Protein AF-A0A4Q8TXV0-F1 (afdb_monomer)

Nearest PDB structures (foldseek):
  7bxo-assembly1_C  TM=4.654E-01  e=9.142E-01  Shewanella oneidensis MR-1
  2yfb-assembly1_A  TM=2.991E-01  e=3.566E+00  Pseudomonas putida KT2440
  4nwp-assembly1_A  TM=2.166E-01  e=3.566E+00  Pyrococcus horikoshii OT3
  6vj5-assembly1_B  TM=2.035E-01  e=3.066E+00  Mycobacterium tuberculosis H37Rv

Radius of gyration: 15.93 Å; Cα contacts (8 Å, |Δi|>4): 132; chains: 1; bounding box: 42×32×44 Å

Sequence (157 aa):
MEYKDHHAFKKFSATILNESDQAILVLKGHLFAENIFENLIVLKISRGDKLLEKASFTFSQKLALVEAMELLDDGLVSSLRALNKLRNKFAHDLDASVSNNDLLKVGSPLGTVFTKYKRESAGDDAKLLKKLINYLCGAMGGICYSHEAQEIVQNGL

pLDDT: mean 90.47, std 11.33, range [35.78, 98.5]

Mean predicted aligned error: 4.69 Å

Solvent-accessible surface area (backbone atoms only — not comparable to full-atom values): 8809 Å² total; per-residue (Å²): 134,82,62,62,47,68,52,47,45,52,52,49,54,61,65,50,72,83,54,80,55,64,64,59,50,44,48,53,39,51,52,51,46,48,54,48,44,51,52,49,41,41,72,73,35,91,64,24,63,61,50,55,73,71,61,71,68,49,68,70,56,43,49,51,52,44,49,76,67,66,72,55,56,72,32,58,52,49,19,51,55,36,45,52,52,53,41,50,47,52,75,77,33,93,84,59,75,90,46,73,66,56,50,47,52,34,30,55,54,50,47,67,60,31,56,53,42,52,60,77,29,72,82,38,62,68,57,31,49,54,52,50,42,54,46,55,44,49,52,52,36,51,48,49,48,53,52,53,55,50,51,35,70,75,69,72,110

Foldseek 3Di:
DDDPLVVVLVVLLVVLPPDQDLLVLLVSLLVLLQVLLLLVQPLPDDPSVVVCVPVVDDSLRSLVVCVVVVLDDPLLSQLSVLSVVLNVQVVVDVPDDDDPVSLCSNQVSVPPQLVVLVVVCVPPPSSSSSSSSSVSSVVSSVSSVVSVVVCCVVVVD

Structure (mmCIF, N/CA/C/O backbone):
data_AF-A0A4Q8TXV0-F1
#
_entry.id   AF-A0A4Q8TXV0-F1
#
loop_
_atom_site.group_PDB
_atom_site.id
_atom_site.type_symbol
_atom_site.label_atom_id
_atom_site.label_alt_id
_atom_site.label_comp_id
_atom_site.label_asym_id
_atom_site.label_entity_id
_atom_site.label_seq_id
_atom_site.pdbx_PDB_ins_code
_atom_site.Cartn_x
_atom_site.Cartn_y
_atom_site.Cartn_z
_atom_site.occupancy
_atom_site.B_iso_or_equiv
_atom_site.auth_seq_id
_atom_site.auth_comp_id
_atom_site.auth_asym_id
_atom_site.auth_atom_id
_atom_site.pdbx_PDB_model_num
ATOM 1 N N . MET A 1 1 ? -8.800 21.099 13.990 1.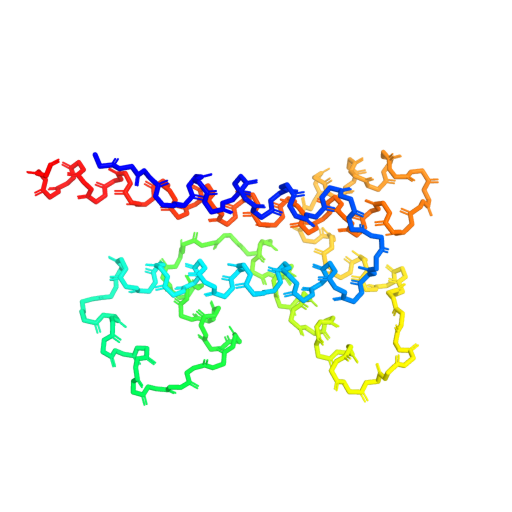00 40.31 1 MET A N 1
ATOM 2 C CA . MET A 1 1 ? -8.164 19.776 14.152 1.00 40.31 1 MET A CA 1
ATOM 3 C C . MET A 1 1 ? -7.489 19.454 12.828 1.00 40.31 1 MET A C 1
ATOM 5 O O . MET A 1 1 ? -8.168 19.421 11.814 1.00 40.31 1 MET A O 1
ATOM 9 N N . GLU A 1 2 ? -6.158 19.423 12.787 1.00 35.78 2 GLU A N 1
ATOM 10 C CA . GLU A 1 2 ? -5.402 19.293 11.534 1.00 35.78 2 GLU A CA 1
ATOM 11 C C . GLU A 1 2 ? -5.35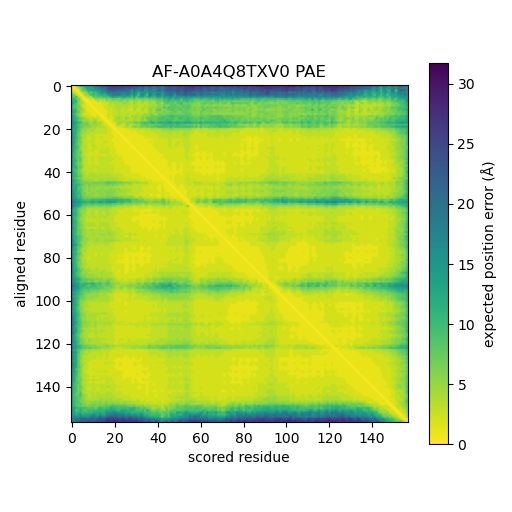4 17.812 11.121 1.00 35.78 2 GLU A C 1
ATOM 13 O O . GLU A 1 2 ? -4.932 16.964 11.906 1.00 35.78 2 GLU A O 1
ATOM 18 N N . TYR A 1 3 ? -5.857 17.492 9.926 1.00 49.34 3 TYR A N 1
ATOM 19 C CA . TYR A 1 3 ? -6.009 16.119 9.432 1.00 49.34 3 TYR A CA 1
ATOM 20 C C . TYR A 1 3 ? -4.650 15.418 9.311 1.00 49.34 3 TYR A C 1
ATOM 22 O O . TYR A 1 3 ? -3.873 15.700 8.389 1.00 49.34 3 TYR A O 1
ATOM 30 N N . LYS A 1 4 ? -4.366 14.493 10.237 1.00 53.41 4 LYS A N 1
ATOM 31 C CA . LYS A 1 4 ? -3.091 13.765 10.291 1.00 53.41 4 LYS A CA 1
ATOM 32 C C . LYS A 1 4 ? -2.825 12.981 9.010 1.00 53.41 4 LYS A C 1
ATOM 34 O O . LYS A 1 4 ? -1.685 12.982 8.557 1.00 53.41 4 LYS A O 1
ATOM 39 N N . ASP A 1 5 ? -3.853 12.423 8.376 1.00 58.94 5 ASP A N 1
ATOM 40 C CA . ASP A 1 5 ? -3.682 11.511 7.241 1.00 58.94 5 ASP A CA 1
ATOM 41 C C . ASP A 1 5 ? -3.419 12.220 5.913 1.00 58.94 5 ASP A C 1
ATOM 43 O O . ASP A 1 5 ? -2.554 11.804 5.140 1.00 58.94 5 ASP A O 1
ATOM 47 N N . HIS A 1 6 ? -4.058 13.368 5.677 1.00 64.94 6 HIS A N 1
ATOM 48 C CA . HIS A 1 6 ? -3.737 14.199 4.517 1.00 64.94 6 HIS A CA 1
ATOM 49 C C . HIS A 1 6 ? -2.321 14.788 4.627 1.00 64.94 6 HIS A C 1
ATOM 51 O O . HIS A 1 6 ? -1.586 14.852 3.638 1.00 64.94 6 HIS A O 1
ATOM 57 N N . HIS A 1 7 ? -1.898 15.173 5.836 1.00 71.06 7 HIS A N 1
ATOM 58 C CA . HIS A 1 7 ? -0.522 15.599 6.086 1.00 71.06 7 HIS A CA 1
ATOM 59 C C . HIS A 1 7 ? 0.472 14.428 5.969 1.00 71.06 7 HIS A C 1
ATOM 61 O O . HIS A 1 7 ? 1.536 14.584 5.367 1.00 71.06 7 HIS A O 1
ATOM 67 N N . ALA A 1 8 ? 0.120 13.241 6.473 1.00 75.56 8 ALA A N 1
ATOM 68 C CA . ALA A 1 8 ? 0.943 12.038 6.389 1.00 75.56 8 ALA A CA 1
ATOM 69 C C . ALA A 1 8 ? 1.144 11.592 4.939 1.00 75.56 8 ALA A C 1
ATOM 71 O O . ALA A 1 8 ? 2.283 11.347 4.545 1.00 75.56 8 ALA A O 1
ATOM 72 N N . PHE A 1 9 ? 0.085 11.555 4.121 1.00 83.19 9 PHE A N 1
ATOM 73 C CA . PHE A 1 9 ? 0.208 11.227 2.702 1.00 83.19 9 PHE A CA 1
ATOM 74 C C . PHE A 1 9 ? 1.010 12.286 1.942 1.00 83.19 9 PHE A C 1
ATOM 76 O O . PHE A 1 9 ? 1.883 11.934 1.154 1.00 83.19 9 PHE A O 1
ATOM 83 N N . LYS A 1 10 ? 0.792 13.583 2.204 1.00 83.19 10 LYS A N 1
ATOM 84 C CA . LYS A 1 10 ? 1.610 14.652 1.604 1.00 83.19 10 LYS A CA 1
ATOM 85 C C . LYS A 1 10 ? 3.090 14.492 1.938 1.00 83.19 10 LYS A C 1
ATOM 87 O O . LYS A 1 10 ? 3.928 14.562 1.040 1.00 83.19 10 LYS A O 1
ATOM 92 N N . LYS A 1 11 ? 3.408 14.240 3.211 1.00 82.56 11 LYS A N 1
ATOM 93 C CA . LYS A 1 11 ? 4.777 13.980 3.665 1.00 82.56 11 LYS A CA 1
ATOM 94 C C . LYS A 1 11 ? 5.344 12.735 2.984 1.00 82.56 11 LYS A C 1
ATOM 96 O O . LYS A 1 11 ? 6.435 12.799 2.429 1.00 82.56 11 LYS A O 1
ATOM 101 N N . PHE A 1 12 ? 4.595 11.636 2.963 1.00 85.75 12 PHE A N 1
ATOM 102 C CA . PHE A 1 12 ? 4.982 10.402 2.285 1.00 85.75 12 PHE A CA 1
ATOM 103 C C . PHE A 1 12 ? 5.274 10.635 0.798 1.00 85.75 12 PHE A C 1
ATOM 105 O O . PHE A 1 12 ? 6.376 10.336 0.339 1.00 85.75 12 PHE A O 1
ATOM 112 N N . SER A 1 13 ? 4.335 11.237 0.065 1.00 83.56 13 SER A N 1
ATOM 113 C CA . SER A 1 13 ? 4.470 11.518 -1.364 1.00 83.56 13 SER A CA 1
ATOM 114 C C . SER A 1 13 ? 5.715 12.368 -1.636 1.00 83.56 13 SER A C 1
ATOM 116 O O . SER A 1 13 ? 6.531 12.013 -2.486 1.00 83.56 13 SER A O 1
ATOM 118 N N . ALA A 1 14 ? 5.960 13.403 -0.823 1.00 84.50 14 ALA A N 1
ATOM 119 C CA . ALA A 1 14 ? 7.180 14.204 -0.904 1.00 84.50 14 ALA A CA 1
ATOM 120 C C . ALA A 1 14 ? 8.462 13.372 -0.699 1.00 84.50 14 ALA A C 1
ATOM 122 O O . ALA A 1 14 ? 9.431 13.553 -1.436 1.00 84.50 14 ALA A O 1
ATOM 123 N N . THR A 1 15 ? 8.471 12.421 0.243 1.00 82.88 15 THR A N 1
ATOM 124 C CA . THR A 1 15 ? 9.642 11.556 0.492 1.00 82.88 15 THR A CA 1
ATOM 125 C C . THR A 1 15 ? 9.922 10.517 -0.594 1.00 82.88 15 THR A C 1
ATOM 127 O O . THR A 1 15 ? 11.043 10.007 -0.646 1.00 82.88 15 THR A O 1
ATOM 130 N N . ILE A 1 16 ? 8.944 10.182 -1.443 1.00 85.69 16 ILE A N 1
ATOM 131 C CA . ILE A 1 16 ? 9.132 9.220 -2.541 1.00 85.69 16 ILE A CA 1
ATOM 132 C C . ILE A 1 16 ? 9.369 9.892 -3.898 1.00 85.69 16 ILE A C 1
ATOM 134 O O . ILE A 1 16 ? 9.882 9.243 -4.808 1.00 85.69 16 ILE A O 1
ATOM 138 N N . LEU A 1 17 ? 9.052 11.185 -4.056 1.00 79.75 17 LEU A N 1
ATOM 139 C CA . LEU A 1 17 ? 9.265 11.917 -5.314 1.00 79.75 17 LEU A CA 1
ATOM 140 C C . LEU A 1 17 ? 10.716 11.817 -5.797 1.00 79.75 17 LEU A C 1
ATOM 142 O O . LEU A 1 17 ? 10.944 11.473 -6.957 1.00 79.75 17 LEU A O 1
ATOM 146 N N . ASN A 1 18 ? 11.675 12.004 -4.891 1.00 79.94 18 ASN A N 1
ATOM 147 C CA . ASN A 1 18 ? 13.108 11.975 -5.203 1.00 79.94 18 ASN A CA 1
ATOM 148 C C . ASN A 1 18 ? 13.773 10.620 -4.923 1.00 79.94 18 ASN A C 1
ATOM 150 O O . ASN A 1 18 ? 14.971 10.480 -5.132 1.00 79.94 18 ASN A O 1
ATOM 154 N N . GLU A 1 19 ? 13.016 9.622 -4.462 1.00 88.50 19 GLU A N 1
ATOM 155 C CA . GLU A 1 19 ? 13.567 8.302 -4.158 1.00 88.50 19 GLU A CA 1
ATOM 156 C C . GLU A 1 19 ? 13.770 7.497 -5.443 1.00 88.50 19 GLU A C 1
ATOM 158 O O . GLU A 1 19 ? 12.820 7.296 -6.206 1.00 88.50 19 GLU A O 1
ATOM 163 N N . SER A 1 20 ? 14.992 7.047 -5.695 1.00 85.81 20 SER A N 1
ATOM 164 C CA . SER A 1 20 ? 15.329 6.204 -6.847 1.00 85.81 20 SER A CA 1
ATOM 165 C C . SER A 1 20 ? 15.528 4.744 -6.462 1.00 85.81 20 SER A C 1
ATOM 167 O O . SER A 1 20 ? 15.426 3.875 -7.326 1.00 85.81 20 SER A O 1
ATOM 169 N N . ASP A 1 21 ? 15.800 4.470 -5.186 1.00 91.69 21 ASP A N 1
ATOM 170 C CA . ASP A 1 21 ? 16.018 3.116 -4.708 1.00 91.69 21 ASP A CA 1
ATOM 171 C C . ASP A 1 21 ? 14.683 2.362 -4.607 1.00 91.69 21 ASP A C 1
ATOM 173 O O . ASP A 1 21 ? 13.741 2.769 -3.917 1.00 91.69 21 ASP A O 1
ATOM 177 N N . GLN A 1 22 ? 14.589 1.246 -5.330 1.00 92.44 22 GLN A N 1
ATOM 178 C CA . GLN A 1 22 ? 13.367 0.451 -5.396 1.00 92.44 22 GLN A CA 1
ATOM 179 C C . GLN A 1 22 ? 13.036 -0.232 -4.063 1.00 92.44 22 GLN A C 1
ATOM 181 O O . GLN A 1 22 ? 11.857 -0.333 -3.714 1.00 92.44 22 GLN A O 1
ATOM 186 N N . ALA A 1 23 ? 14.048 -0.677 -3.313 1.00 92.94 23 ALA A N 1
ATOM 187 C CA . ALA A 1 23 ? 13.861 -1.308 -2.013 1.00 92.94 23 ALA A CA 1
ATOM 188 C C . ALA A 1 23 ? 13.323 -0.287 -1.005 1.00 92.94 23 ALA A C 1
ATOM 190 O O . ALA A 1 23 ? 12.340 -0.557 -0.310 1.00 92.94 23 ALA A O 1
ATOM 191 N N . ILE A 1 24 ? 13.892 0.924 -0.991 1.00 92.69 24 ILE A N 1
ATOM 192 C CA . ILE A 1 24 ? 13.422 2.012 -0.127 1.00 92.69 24 ILE A CA 1
ATOM 193 C C . ILE A 1 24 ? 12.000 2.442 -0.512 1.00 92.69 24 ILE A C 1
ATOM 195 O O . ILE A 1 24 ? 11.173 2.655 0.377 1.00 92.69 24 ILE A O 1
ATOM 199 N N . LEU A 1 25 ? 11.671 2.530 -1.808 1.00 94.00 25 LEU A N 1
ATOM 200 C CA . LEU A 1 25 ? 10.301 2.815 -2.263 1.00 94.00 25 LEU A CA 1
ATOM 201 C C . LEU A 1 25 ? 9.297 1.789 -1.732 1.00 94.00 25 LEU A C 1
ATOM 203 O O . LEU A 1 25 ? 8.251 2.167 -1.198 1.00 94.00 25 LEU A O 1
ATOM 207 N N . VAL A 1 26 ? 9.613 0.499 -1.865 1.00 95.62 26 VAL A N 1
ATOM 208 C CA . VAL A 1 26 ? 8.749 -0.590 -1.396 1.00 95.62 26 VAL A CA 1
ATOM 209 C C . VAL A 1 26 ? 8.612 -0.566 0.122 1.00 95.62 26 VAL A C 1
ATOM 211 O O . VAL A 1 26 ? 7.495 -0.676 0.625 1.00 95.62 26 VAL A O 1
ATOM 214 N N . LEU A 1 27 ? 9.711 -0.367 0.853 1.00 94.31 27 LEU A N 1
ATOM 215 C CA . LEU A 1 27 ? 9.700 -0.309 2.312 1.00 94.31 27 LEU A CA 1
ATOM 216 C C . LEU A 1 27 ? 8.882 0.881 2.828 1.00 94.31 27 LEU A C 1
ATOM 218 O O . LEU A 1 27 ? 8.033 0.704 3.698 1.00 94.31 27 LEU A O 1
ATOM 222 N N . LYS A 1 28 ? 9.081 2.079 2.262 1.00 94.06 28 LYS A N 1
ATOM 223 C CA . LYS A 1 28 ? 8.299 3.274 2.614 1.00 94.06 28 LYS A CA 1
ATOM 224 C C . LYS A 1 28 ? 6.813 3.064 2.317 1.00 94.06 28 LYS A C 1
ATOM 226 O O . LYS A 1 28 ? 5.977 3.406 3.150 1.00 94.06 28 LYS A O 1
ATOM 231 N N . GLY A 1 29 ? 6.477 2.512 1.148 1.00 95.06 29 GLY A N 1
ATOM 232 C CA . GLY A 1 29 ? 5.089 2.247 0.761 1.00 95.06 29 GLY A CA 1
ATOM 233 C C . GLY A 1 29 ? 4.403 1.227 1.672 1.00 95.06 29 GLY A C 1
ATOM 234 O O . GLY A 1 29 ? 3.266 1.433 2.092 1.00 95.06 29 GLY A O 1
ATOM 235 N N . HIS A 1 30 ? 5.119 0.156 2.023 1.00 95.31 30 HIS A N 1
ATOM 236 C CA . HIS A 1 30 ? 4.664 -0.864 2.969 1.00 95.31 30 HIS A CA 1
ATOM 237 C C . HIS A 1 30 ? 4.425 -0.279 4.368 1.00 95.31 30 HIS A C 1
ATOM 239 O O . HIS A 1 30 ? 3.332 -0.448 4.905 1.00 95.31 30 HIS A O 1
ATOM 245 N N . LEU A 1 31 ? 5.386 0.481 4.904 1.00 94.50 31 LEU A N 1
ATOM 246 C CA . LEU A 1 31 ? 5.269 1.135 6.212 1.00 94.50 31 LEU A CA 1
ATOM 247 C C . LEU A 1 31 ? 4.091 2.116 6.257 1.00 94.50 31 LEU A C 1
ATOM 249 O O . LEU A 1 31 ? 3.358 2.169 7.242 1.00 94.50 31 LEU A O 1
ATOM 253 N N . PHE A 1 32 ? 3.888 2.881 5.181 1.00 95.19 32 PHE A N 1
ATOM 254 C CA . PHE A 1 32 ? 2.746 3.783 5.080 1.00 95.19 32 PHE A CA 1
ATOM 255 C C . PHE A 1 32 ? 1.421 3.014 5.126 1.00 95.19 32 PHE A C 1
ATOM 257 O O . PHE A 1 32 ? 0.537 3.371 5.899 1.00 95.19 32 PHE A O 1
ATOM 264 N N . ALA A 1 33 ? 1.285 1.949 4.329 1.00 96.06 33 ALA A N 1
ATOM 265 C CA . ALA A 1 33 ? 0.079 1.126 4.329 1.00 96.06 33 ALA A CA 1
ATOM 266 C C . ALA A 1 33 ? -0.185 0.489 5.704 1.00 96.06 33 ALA A C 1
ATOM 268 O O . ALA A 1 33 ? -1.329 0.467 6.150 1.00 96.06 33 ALA A O 1
ATOM 269 N N . GLU A 1 34 ? 0.862 0.040 6.401 1.00 95.44 34 GLU A N 1
ATOM 270 C CA . GLU A 1 34 ? 0.745 -0.510 7.753 1.00 95.44 34 GLU A CA 1
ATOM 271 C C . GLU A 1 34 ? 0.206 0.515 8.758 1.00 95.44 34 GLU A C 1
ATOM 273 O O . GLU A 1 34 ? -0.732 0.207 9.491 1.00 95.44 34 GLU A O 1
ATOM 278 N N . ASN A 1 35 ? 0.723 1.746 8.730 1.00 94.44 35 ASN A N 1
ATOM 279 C CA . ASN A 1 35 ? 0.220 2.834 9.569 1.00 94.44 35 ASN A CA 1
ATOM 280 C C . ASN A 1 35 ? -1.257 3.155 9.273 1.00 94.44 35 ASN A C 1
ATOM 282 O O . ASN A 1 35 ? -2.038 3.398 10.189 1.00 94.44 35 ASN A O 1
ATOM 286 N N . ILE A 1 36 ? -1.670 3.111 8.001 1.00 95.38 36 ILE A N 1
ATOM 287 C CA . ILE A 1 36 ? -3.083 3.299 7.647 1.00 95.38 36 ILE A CA 1
ATOM 288 C C . ILE A 1 36 ? -3.952 2.152 8.174 1.00 95.38 36 ILE A C 1
ATOM 290 O O . ILE A 1 36 ? -5.044 2.407 8.676 1.00 95.38 36 ILE A O 1
ATOM 294 N N . PHE A 1 37 ? -3.499 0.897 8.107 1.00 96.25 37 PHE A N 1
ATOM 295 C CA . PHE A 1 37 ? -4.266 -0.206 8.691 1.00 96.25 37 PHE A CA 1
ATOM 296 C C . PHE A 1 37 ? -4.454 -0.032 10.197 1.00 96.25 37 PHE A C 1
ATOM 298 O O . PHE A 1 37 ? -5.543 -0.288 10.701 1.00 96.25 37 PHE A O 1
ATOM 305 N N . GLU A 1 38 ? -3.424 0.423 10.911 1.00 95.31 38 GLU A N 1
ATOM 306 C CA . GLU A 1 38 ? -3.527 0.717 12.341 1.00 95.31 38 GLU A CA 1
ATOM 307 C C . GLU A 1 38 ? -4.557 1.816 12.621 1.00 95.31 38 GLU A C 1
ATOM 309 O O . GLU A 1 38 ? -5.426 1.619 13.470 1.00 95.31 38 GLU A O 1
ATOM 314 N N . ASN A 1 39 ? -4.538 2.913 11.855 1.00 93.88 39 ASN A N 1
ATOM 315 C CA . ASN A 1 39 ? -5.543 3.975 11.966 1.00 93.88 39 ASN A CA 1
ATOM 316 C C . ASN A 1 39 ? -6.963 3.443 11.731 1.00 93.88 39 ASN A C 1
ATOM 318 O O . ASN A 1 39 ? -7.85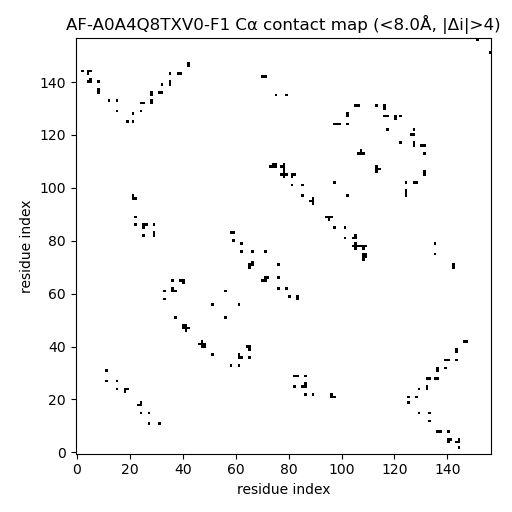2 3.683 12.545 1.00 93.88 39 ASN A O 1
ATOM 322 N N . LEU A 1 40 ? -7.175 2.672 10.659 1.00 94.50 40 LEU A N 1
ATOM 323 C CA . LEU A 1 40 ? -8.477 2.080 10.341 1.00 94.50 40 LEU A CA 1
ATOM 324 C C . LEU A 1 40 ? -8.958 1.118 11.439 1.00 94.50 40 LEU A C 1
ATOM 326 O O . LEU A 1 40 ? -10.135 1.130 11.795 1.00 94.50 40 LEU A O 1
ATOM 330 N N . ILE A 1 41 ? -8.057 0.309 12.005 1.00 95.19 41 ILE A N 1
ATOM 331 C CA . ILE A 1 41 ? -8.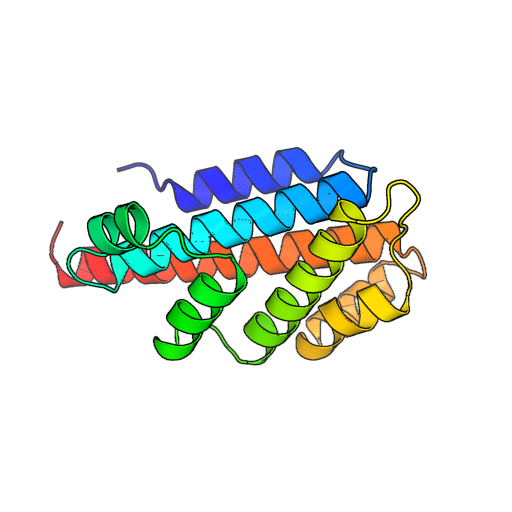369 -0.609 13.110 1.00 95.19 41 ILE A CA 1
ATOM 332 C C . ILE A 1 41 ? -8.782 0.168 14.363 1.00 95.19 41 ILE A C 1
ATOM 334 O O . ILE A 1 41 ? -9.790 -0.174 14.980 1.00 95.19 41 ILE A O 1
ATOM 338 N N . VAL A 1 42 ? -8.042 1.216 14.738 1.00 94.31 42 VAL A N 1
ATOM 339 C CA . VAL A 1 42 ? -8.391 2.076 15.884 1.00 94.31 42 VAL A CA 1
ATOM 340 C C . VAL A 1 42 ? -9.729 2.776 15.659 1.00 94.31 42 VAL A C 1
ATOM 342 O O . VAL A 1 42 ? -10.512 2.905 16.597 1.00 94.31 42 VAL A O 1
ATOM 345 N N . LEU A 1 43 ? -9.997 3.196 14.423 1.00 92.38 43 LEU A N 1
ATOM 346 C CA . LEU A 1 43 ? -11.217 3.900 14.053 1.00 92.38 43 LEU A CA 1
ATOM 347 C C . LEU A 1 43 ? -12.456 2.998 14.102 1.00 92.38 43 LEU A C 1
ATOM 349 O O . LEU A 1 43 ? -13.515 3.444 14.532 1.00 92.38 43 LEU A O 1
ATOM 353 N N . LYS A 1 44 ? -12.346 1.743 13.649 1.00 93.56 44 LYS A N 1
ATOM 354 C CA . LYS A 1 44 ? -13.504 0.851 13.461 1.00 93.56 44 LYS A CA 1
ATOM 355 C C . LYS A 1 44 ? -13.706 -0.182 14.560 1.00 93.56 44 LYS A C 1
ATOM 357 O O . LYS A 1 44 ? -14.825 -0.657 14.742 1.00 93.56 44 LYS A O 1
ATOM 362 N N . ILE A 1 45 ? -12.669 -0.518 15.322 1.00 92.88 45 ILE A N 1
ATOM 363 C CA . ILE A 1 45 ? -12.772 -1.478 16.421 1.00 92.88 45 ILE A CA 1
ATOM 364 C C . ILE A 1 45 ? -12.778 -0.726 17.748 1.00 92.88 45 ILE A C 1
ATOM 366 O O . ILE A 1 45 ? -11.836 -0.014 18.093 1.00 92.88 45 ILE A O 1
ATOM 370 N N . SER A 1 46 ? -13.823 -0.942 18.550 1.00 92.62 46 SER A N 1
ATOM 371 C CA . SER A 1 46 ? -13.859 -0.451 19.930 1.00 92.62 46 SER A CA 1
ATOM 372 C C . SER A 1 46 ? -12.658 -0.992 20.706 1.00 92.62 46 SER A C 1
ATOM 374 O O . SER A 1 46 ? -12.493 -2.203 20.834 1.00 92.62 46 SER A O 1
ATOM 376 N N . ARG A 1 47 ? -11.829 -0.092 21.248 1.00 91.69 47 ARG A N 1
ATOM 377 C CA . ARG A 1 47 ? -10.528 -0.426 21.861 1.00 91.69 47 ARG A CA 1
ATOM 378 C C . ARG A 1 47 ? -9.504 -1.034 20.885 1.00 91.69 47 ARG A C 1
ATOM 380 O O . ARG A 1 47 ? -8.675 -1.850 21.296 1.00 91.69 47 ARG A O 1
ATOM 387 N N . GLY A 1 48 ? -9.541 -0.642 19.609 1.00 92.25 48 GLY A N 1
ATOM 388 C CA . GLY A 1 48 ? -8.561 -1.056 18.601 1.00 92.25 48 GLY A CA 1
ATOM 389 C C . GLY A 1 48 ? -7.116 -0.710 18.985 1.00 92.25 48 GLY A C 1
ATOM 390 O O . GLY A 1 48 ? -6.206 -1.478 18.687 1.00 92.25 48 GLY A O 1
ATOM 391 N N . ASP A 1 49 ? -6.913 0.363 19.757 1.00 92.62 49 ASP A 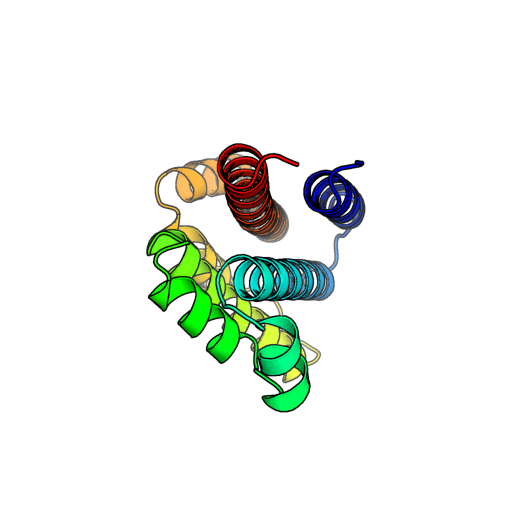N 1
ATOM 392 C CA . ASP A 1 49 ? -5.634 0.734 20.378 1.00 92.62 49 ASP A CA 1
ATOM 393 C C . ASP A 1 49 ? -5.042 -0.412 21.215 1.00 92.62 49 ASP A C 1
ATOM 395 O O . ASP A 1 49 ? -3.905 -0.838 21.007 1.00 92.62 49 ASP A O 1
ATOM 399 N N . LYS A 1 50 ? -5.850 -0.983 22.114 1.00 92.69 50 LYS A N 1
ATOM 400 C CA . LYS A 1 50 ? -5.434 -2.096 22.978 1.00 92.69 50 LYS A CA 1
ATOM 401 C C . LYS A 1 50 ? -5.249 -3.397 22.217 1.00 92.69 50 LYS A C 1
ATOM 403 O O . LYS A 1 50 ? -4.451 -4.237 22.634 1.00 92.69 50 LYS A O 1
ATOM 408 N N . LEU A 1 51 ? -6.027 -3.593 21.155 1.00 91.94 51 LEU A N 1
ATOM 409 C CA . LEU A 1 51 ? -5.891 -4.757 20.292 1.00 91.94 51 LEU A CA 1
ATOM 410 C C . LEU A 1 51 ? -4.511 -4.749 19.618 1.00 91.94 51 LEU A C 1
ATOM 412 O O . LEU A 1 51 ? -3.800 -5.751 19.676 1.00 91.94 51 LEU A O 1
ATOM 416 N N . LEU A 1 52 ? -4.117 -3.610 19.045 1.00 92.00 52 LEU A N 1
ATOM 417 C CA . LEU A 1 52 ? -2.825 -3.438 18.380 1.00 92.00 52 LEU A CA 1
ATOM 418 C C . LEU A 1 52 ? -1.643 -3.570 19.348 1.00 92.00 52 LEU A C 1
ATOM 420 O O . LEU A 1 52 ? -0.677 -4.257 19.023 1.00 92.00 52 LEU A O 1
ATOM 424 N N . GLU A 1 53 ? -1.741 -2.981 20.544 1.00 89.00 53 GLU A N 1
ATOM 425 C CA . GLU A 1 53 ? -0.681 -3.031 21.564 1.00 89.00 53 GLU A CA 1
ATOM 426 C C . GLU A 1 53 ? -0.350 -4.468 22.001 1.00 89.00 53 GLU A C 1
ATOM 428 O O . GLU A 1 53 ? 0.811 -4.814 22.208 1.00 89.00 53 GLU A O 1
ATOM 433 N N . LYS A 1 54 ? -1.369 -5.323 22.146 1.00 84.00 54 LYS A N 1
ATOM 434 C CA . LYS A 1 54 ? -1.207 -6.660 22.738 1.00 84.00 54 LYS A CA 1
ATOM 435 C C . LYS A 1 54 ? -0.962 -7.772 21.729 1.00 84.00 54 LYS A C 1
ATOM 437 O O . LYS A 1 54 ? -0.371 -8.787 22.089 1.00 84.00 54 LYS A O 1
ATOM 442 N N . ALA A 1 55 ? -1.477 -7.635 20.509 1.00 81.19 55 ALA A N 1
ATOM 443 C CA . ALA A 1 55 ? -1.530 -8.743 19.562 1.00 81.19 55 ALA A CA 1
ATOM 444 C C . ALA A 1 55 ? -0.291 -8.863 18.659 1.00 81.19 55 ALA A C 1
ATOM 446 O O . ALA A 1 55 ? -0.160 -9.875 17.972 1.00 81.19 55 ALA A O 1
ATOM 447 N N . SER A 1 56 ? 0.605 -7.863 18.647 1.00 85.50 56 SER A N 1
ATOM 448 C CA . SER A 1 56 ? 1.809 -7.828 17.794 1.00 85.50 56 SER A CA 1
ATOM 449 C C . SER A 1 56 ? 1.517 -8.244 16.346 1.00 85.50 56 SER A C 1
ATOM 451 O O . SER A 1 56 ? 2.203 -9.093 15.773 1.00 85.50 56 SER A O 1
ATOM 453 N N . PHE A 1 57 ? 0.447 -7.694 15.762 1.00 92.94 57 PHE A N 1
ATOM 454 C CA . PHE A 1 57 ? -0.002 -8.125 14.443 1.00 92.94 57 PHE A CA 1
ATOM 455 C C . PHE A 1 57 ? 1.032 -7.830 13.359 1.00 92.94 57 PHE A C 1
ATOM 457 O O . PHE A 1 57 ? 1.565 -6.727 13.245 1.00 92.94 57 PHE A O 1
ATOM 464 N N . THR A 1 58 ? 1.239 -8.818 12.497 1.00 94.75 58 THR A N 1
ATOM 465 C CA . THR A 1 58 ? 1.967 -8.662 11.239 1.00 94.75 58 THR A CA 1
ATOM 466 C C . THR A 1 58 ? 1.130 -7.894 10.215 1.00 94.75 58 THR A C 1
ATOM 468 O O . THR A 1 58 ? -0.102 -7.885 10.282 1.00 94.75 58 THR A O 1
ATOM 471 N N . PHE A 1 59 ? 1.782 -7.339 9.190 1.00 96.31 59 PHE A N 1
ATOM 472 C CA . PHE A 1 59 ? 1.107 -6.687 8.061 1.00 96.31 59 PHE A CA 1
ATOM 473 C C . PHE A 1 59 ? -0.035 -7.527 7.469 1.00 96.31 59 PHE A C 1
ATOM 475 O O . PHE A 1 59 ? -1.130 -7.019 7.248 1.00 96.31 59 PHE A O 1
ATOM 482 N N . SER A 1 60 ? 0.196 -8.825 7.229 1.00 96.94 60 SER A N 1
ATOM 483 C CA . SER A 1 60 ? -0.822 -9.714 6.653 1.00 96.94 60 SER A CA 1
ATOM 484 C C . SER A 1 60 ? -2.044 -9.864 7.562 1.00 96.94 60 SER A C 1
ATOM 486 O O . SER A 1 60 ? -3.161 -9.931 7.061 1.00 96.94 60 SER A O 1
ATOM 488 N N . GLN A 1 61 ? -1.843 -9.908 8.883 1.00 97.19 61 GLN A N 1
ATOM 489 C CA . GLN A 1 61 ? -2.936 -9.999 9.856 1.00 97.19 61 GLN A CA 1
ATOM 490 C C . GLN A 1 61 ? -3.719 -8.686 9.938 1.00 97.19 61 GLN A C 1
ATOM 492 O O . GLN A 1 61 ? -4.946 -8.717 9.954 1.00 97.19 61 GLN A O 1
ATOM 497 N N . LYS A 1 62 ? -3.031 -7.537 9.915 1.00 97.31 62 LYS A N 1
ATOM 498 C CA . LYS A 1 62 ? -3.681 -6.218 9.853 1.00 97.31 62 LYS A CA 1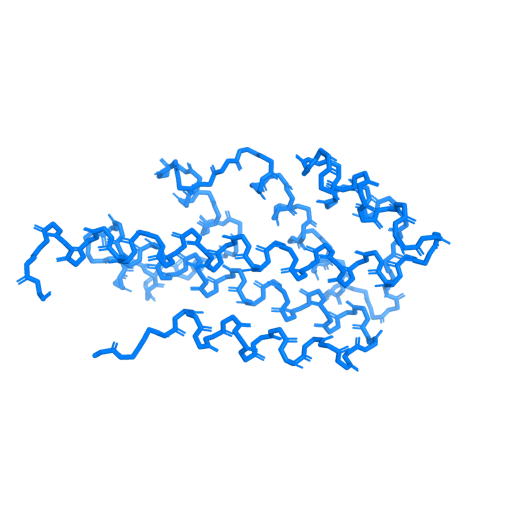
ATOM 499 C C . LYS A 1 62 ? -4.510 -6.064 8.577 1.00 97.31 62 LYS A C 1
ATOM 501 O O . LYS A 1 62 ? -5.664 -5.658 8.653 1.00 97.31 62 LYS A O 1
ATOM 506 N N . LEU A 1 63 ? -3.963 -6.456 7.424 1.00 98.00 63 LEU A N 1
ATOM 507 C CA . LEU A 1 63 ? -4.692 -6.432 6.155 1.00 98.00 63 LEU A CA 1
ATOM 508 C C . LEU A 1 63 ? -5.933 -7.332 6.195 1.00 98.00 63 LEU A C 1
ATOM 510 O O . LEU A 1 63 ? -6.991 -6.899 5.760 1.00 98.00 63 LEU A O 1
ATOM 514 N N . ALA A 1 64 ? -5.826 -8.542 6.751 1.00 97.31 64 ALA A N 1
ATOM 515 C CA . ALA A 1 64 ? -6.970 -9.445 6.883 1.00 97.31 64 ALA A CA 1
ATOM 516 C C . ALA A 1 64 ? -8.081 -8.860 7.774 1.00 97.31 64 ALA A C 1
ATOM 518 O O . ALA A 1 64 ? -9.257 -9.027 7.470 1.00 97.31 64 ALA A O 1
ATOM 519 N N . LEU A 1 65 ? -7.724 -8.146 8.848 1.00 96.19 65 LEU A N 1
ATOM 520 C CA . LEU A 1 65 ? -8.705 -7.436 9.677 1.00 96.19 65 LEU A CA 1
ATOM 521 C C . LEU A 1 65 ? -9.396 -6.317 8.896 1.00 96.19 65 LEU A C 1
ATOM 523 O O . LEU A 1 65 ? -10.615 -6.213 8.931 1.00 96.19 65 LEU A O 1
ATOM 527 N N . VAL A 1 66 ? -8.626 -5.492 8.186 1.00 96.62 66 VAL A N 1
ATOM 528 C CA . VAL A 1 66 ? -9.161 -4.374 7.394 1.00 96.62 66 VAL A CA 1
ATOM 529 C C . VAL A 1 66 ? -10.054 -4.862 6.247 1.00 96.62 66 VAL A C 1
ATOM 531 O O . VAL A 1 66 ? -11.102 -4.274 5.998 1.00 96.62 66 VAL A O 1
ATOM 534 N N . GLU A 1 67 ? -9.676 -5.958 5.591 1.00 97.06 67 GLU A N 1
ATOM 535 C CA . GLU A 1 67 ? -10.481 -6.647 4.576 1.00 97.06 67 GLU A CA 1
ATOM 536 C C . GLU A 1 67 ? -11.785 -7.202 5.162 1.00 97.06 67 GLU A C 1
ATOM 538 O O . GLU A 1 67 ? -12.847 -6.986 4.591 1.00 97.06 67 GLU A O 1
ATOM 543 N N . ALA A 1 68 ? -11.735 -7.850 6.331 1.00 96.94 68 ALA A N 1
ATOM 544 C CA . ALA A 1 68 ? -12.926 -8.380 6.998 1.00 96.94 68 ALA A CA 1
ATOM 545 C C . ALA A 1 68 ? -13.907 -7.288 7.463 1.00 96.94 68 ALA A C 1
ATOM 547 O O . ALA A 1 68 ? -15.079 -7.572 7.691 1.00 96.94 68 ALA A O 1
ATOM 548 N N . MET A 1 69 ? -13.431 -6.049 7.612 1.00 95.75 69 MET A N 1
ATOM 549 C CA . MET A 1 69 ? -14.260 -4.870 7.883 1.00 95.75 69 MET A CA 1
ATOM 550 C C . MET A 1 69 ? -14.811 -4.215 6.602 1.00 95.75 69 MET A C 1
ATOM 552 O O . MET A 1 69 ? -15.434 -3.161 6.696 1.00 95.75 69 MET A O 1
ATOM 556 N N . GLU A 1 70 ? -14.560 -4.801 5.424 1.00 95.56 70 GLU A N 1
ATOM 557 C CA . GLU A 1 70 ? -15.025 -4.325 4.110 1.00 95.56 70 GLU A CA 1
ATOM 558 C C . GLU A 1 70 ? -14.602 -2.876 3.790 1.00 95.56 70 GLU A C 1
ATOM 560 O O . GLU A 1 70 ? -15.285 -2.145 3.075 1.00 95.56 70 GLU A O 1
ATOM 565 N N . LEU A 1 71 ? -13.451 -2.439 4.318 1.00 94.81 71 LEU A N 1
ATOM 566 C CA . LEU A 1 71 ? -12.956 -1.064 4.136 1.00 94.81 71 LEU A CA 1
ATOM 567 C C . LEU A 1 71 ? -12.177 -0.872 2.829 1.00 94.81 71 LEU A C 1
ATOM 569 O O . LEU A 1 71 ? -11.925 0.260 2.421 1.00 94.81 71 LEU A O 1
ATOM 573 N N . LEU A 1 72 ? -11.748 -1.964 2.195 1.00 95.50 72 LEU A N 1
ATOM 574 C CA . LEU A 1 72 ? -10.941 -1.967 0.976 1.00 95.50 72 LEU A CA 1
ATOM 575 C C . LEU A 1 72 ? -11.598 -2.857 -0.074 1.00 95.50 72 LEU A C 1
ATOM 577 O O . LEU A 1 72 ? -12.119 -3.917 0.259 1.00 95.50 72 LEU A O 1
ATOM 581 N N . ASP A 1 73 ? -11.504 -2.461 -1.342 1.00 95.50 73 ASP A N 1
ATOM 582 C CA . ASP A 1 73 ? -11.901 -3.328 -2.448 1.00 95.50 73 ASP A CA 1
ATOM 583 C C . ASP A 1 73 ? -10.898 -4.477 -2.682 1.00 95.50 73 ASP A C 1
ATOM 585 O O . ASP A 1 73 ? -9.710 -4.391 -2.343 1.00 95.50 73 ASP A O 1
ATOM 589 N N . ASP A 1 74 ? -11.374 -5.552 -3.315 1.00 96.81 74 ASP A N 1
ATOM 590 C CA . ASP A 1 74 ? -10.587 -6.761 -3.599 1.00 96.81 74 ASP A CA 1
ATOM 591 C C . ASP A 1 74 ? -9.318 -6.486 -4.422 1.00 96.81 74 ASP A C 1
ATOM 593 O O . ASP A 1 74 ? -8.307 -7.193 -4.293 1.00 96.81 74 ASP A O 1
ATOM 597 N N . GLY A 1 75 ? -9.356 -5.458 -5.276 1.00 97.88 75 GLY A N 1
ATOM 598 C CA . GLY A 1 75 ? -8.230 -5.035 -6.100 1.00 97.88 75 GLY A CA 1
ATOM 599 C C . GLY A 1 75 ? -7.099 -4.487 -5.236 1.00 97.88 75 GLY A C 1
ATOM 600 O O . GLY A 1 75 ? -5.966 -4.970 -5.314 1.00 97.88 75 GLY A O 1
ATOM 601 N N . LEU A 1 76 ? -7.412 -3.537 -4.354 1.00 97.69 76 LEU A N 1
ATOM 602 C CA . LEU A 1 76 ? -6.474 -2.971 -3.388 1.00 97.69 76 LEU A CA 1
ATOM 603 C C . LEU A 1 76 ? -5.917 -4.044 -2.458 1.00 97.69 76 LEU A C 1
ATOM 605 O O . LEU A 1 76 ? -4.698 -4.122 -2.290 1.00 97.69 76 LEU A O 1
ATOM 609 N N . VAL A 1 77 ? -6.770 -4.909 -1.904 1.00 98.31 77 VAL A N 1
ATOM 610 C CA . VAL A 1 77 ? -6.326 -6.000 -1.024 1.00 98.31 77 VAL A CA 1
ATOM 611 C C . VAL A 1 77 ? -5.332 -6.911 -1.750 1.00 98.31 77 VAL A C 1
ATOM 613 O O . VAL A 1 77 ? -4.256 -7.218 -1.225 1.00 98.31 77 VAL A O 1
ATOM 616 N N . SER A 1 78 ? -5.647 -7.321 -2.980 1.00 98.38 78 SER A N 1
ATOM 617 C CA . SER A 1 78 ? -4.772 -8.177 -3.788 1.00 98.38 78 SER A CA 1
ATOM 618 C C . SER A 1 78 ? -3.422 -7.513 -4.075 1.00 98.38 78 SER A C 1
ATOM 620 O O . SER A 1 78 ? -2.369 -8.139 -3.904 1.00 98.38 78 SER A O 1
ATOM 622 N N . SER A 1 79 ? -3.433 -6.228 -4.431 1.00 98.50 79 SER A N 1
ATOM 623 C CA . SER A 1 79 ? -2.221 -5.437 -4.647 1.00 98.50 79 SER A CA 1
ATOM 624 C C . SER A 1 79 ? -1.386 -5.267 -3.374 1.00 98.50 79 SER A C 1
ATOM 626 O O . SER A 1 79 ? -0.161 -5.386 -3.429 1.00 98.50 79 SER A O 1
ATOM 628 N N . LEU A 1 80 ? -2.011 -5.054 -2.213 1.00 98.44 80 LEU A N 1
ATOM 629 C CA . LEU A 1 80 ? -1.328 -4.917 -0.920 1.00 98.44 80 LEU A CA 1
ATOM 630 C C . LEU A 1 80 ? -0.705 -6.241 -0.456 1.00 98.44 80 LEU A C 1
ATOM 632 O O . LEU A 1 80 ? 0.414 -6.254 0.063 1.00 98.44 80 LEU A O 1
ATOM 636 N N . ARG A 1 81 ? -1.361 -7.380 -0.715 1.00 98.31 81 ARG A N 1
ATOM 637 C CA . ARG A 1 81 ? -0.758 -8.710 -0.505 1.00 98.31 81 ARG A CA 1
ATOM 638 C C . ARG A 1 81 ? 0.480 -8.904 -1.380 1.00 98.31 81 ARG A C 1
ATOM 640 O O . ARG A 1 81 ? 1.489 -9.430 -0.905 1.00 98.31 81 ARG A O 1
ATOM 647 N N . ALA A 1 82 ? 0.424 -8.486 -2.645 1.00 98.19 82 ALA A N 1
ATOM 648 C CA . ALA A 1 82 ? 1.575 -8.537 -3.543 1.00 98.19 82 ALA A CA 1
ATOM 649 C C . ALA A 1 82 ? 2.703 -7.596 -3.086 1.00 98.19 82 ALA A C 1
ATOM 651 O O . ALA A 1 82 ? 3.865 -8.004 -3.091 1.00 98.19 82 ALA A O 1
ATOM 652 N N . LEU A 1 83 ? 2.371 -6.393 -2.605 1.00 97.88 83 LEU A N 1
ATOM 653 C CA . LEU A 1 83 ? 3.333 -5.457 -2.022 1.00 97.88 83 LEU A CA 1
ATOM 654 C C . LEU A 1 83 ? 4.043 -6.058 -0.802 1.00 97.88 83 LEU A C 1
ATOM 656 O O . LEU A 1 83 ? 5.261 -5.957 -0.694 1.00 97.88 83 LEU A O 1
ATOM 660 N N . ASN A 1 84 ? 3.316 -6.741 0.086 1.00 97.69 84 ASN A N 1
ATOM 661 C CA . ASN A 1 84 ? 3.915 -7.421 1.235 1.00 97.69 84 ASN A CA 1
ATOM 662 C C . ASN A 1 84 ? 4.897 -8.526 0.811 1.00 97.69 84 ASN A C 1
ATOM 664 O O . ASN A 1 84 ? 5.984 -8.644 1.373 1.00 97.69 84 ASN A O 1
ATOM 668 N N . LYS A 1 85 ? 4.553 -9.308 -0.222 1.00 96.56 85 LYS A N 1
ATOM 669 C CA . LYS A 1 85 ? 5.473 -10.305 -0.798 1.00 96.56 85 LYS A CA 1
ATOM 670 C C . LYS A 1 85 ? 6.722 -9.644 -1.381 1.00 96.56 85 LYS A C 1
ATOM 672 O O . LYS A 1 85 ? 7.822 -10.142 -1.159 1.00 96.56 85 LYS A O 1
ATOM 677 N N . LEU A 1 86 ? 6.558 -8.519 -2.077 1.00 96.12 86 LEU A N 1
ATOM 678 C CA . LEU A 1 86 ? 7.674 -7.751 -2.624 1.00 96.12 86 LEU A CA 1
ATOM 679 C C . LEU A 1 86 ? 8.570 -7.186 -1.514 1.00 96.12 86 LEU A C 1
ATOM 681 O O . LEU A 1 86 ? 9.786 -7.303 -1.604 1.00 96.12 86 LEU A O 1
ATOM 685 N N . ARG A 1 87 ? 7.997 -6.663 -0.424 1.00 95.81 87 ARG A N 1
ATOM 686 C CA . ARG A 1 87 ? 8.767 -6.233 0.754 1.00 95.81 87 ARG A CA 1
ATOM 687 C C . ARG A 1 87 ? 9.550 -7.392 1.363 1.00 95.81 87 ARG A C 1
ATOM 689 O O . ARG A 1 87 ? 10.723 -7.230 1.679 1.00 95.81 87 ARG A O 1
ATOM 696 N N . ASN A 1 88 ? 8.923 -8.558 1.525 1.00 94.94 88 ASN A N 1
ATOM 697 C CA . ASN A 1 88 ? 9.593 -9.736 2.082 1.00 94.94 88 ASN A CA 1
ATOM 698 C C . ASN A 1 88 ? 10.764 -10.200 1.210 1.00 94.94 88 ASN A C 1
ATOM 700 O O . ASN A 1 88 ? 11.776 -10.626 1.753 1.00 94.94 88 ASN A O 1
ATOM 704 N N . LYS A 1 89 ? 10.664 -10.060 -0.119 1.00 94.56 89 LYS A N 1
ATOM 705 C CA . LYS A 1 89 ? 11.778 -10.325 -1.041 1.00 94.56 89 LYS A CA 1
ATOM 706 C C . LYS A 1 89 ? 13.018 -9.501 -0.669 1.00 94.56 89 LYS A C 1
ATOM 708 O O . LYS A 1 89 ? 14.075 -10.079 -0.465 1.00 94.56 89 LYS A O 1
ATOM 713 N N . PHE A 1 90 ? 12.858 -8.189 -0.482 1.00 92.56 90 PHE A N 1
ATOM 714 C CA . PHE A 1 90 ? 13.947 -7.290 -0.071 1.00 92.56 90 PHE A CA 1
ATOM 715 C C . PHE A 1 90 ? 14.469 -7.540 1.350 1.00 92.56 90 PHE A C 1
ATOM 717 O O . PHE A 1 90 ? 15.597 -7.180 1.662 1.00 92.56 90 PHE A O 1
ATOM 724 N N . ALA A 1 91 ? 13.663 -8.137 2.231 1.00 88.06 91 ALA A N 1
ATOM 725 C CA . ALA A 1 91 ? 14.096 -8.462 3.590 1.00 88.06 91 ALA A CA 1
ATOM 726 C C . ALA A 1 91 ? 14.955 -9.738 3.663 1.00 88.06 91 ALA A C 1
ATOM 728 O O . ALA A 1 91 ? 15.701 -9.913 4.624 1.00 88.06 91 ALA A O 1
ATOM 729 N N . HIS A 1 92 ? 14.825 -10.640 2.688 1.00 87.12 92 HIS A N 1
ATOM 730 C CA . HIS A 1 92 ? 15.531 -11.924 2.670 1.00 87.12 92 HIS A CA 1
ATOM 731 C C . HIS A 1 92 ? 16.740 -11.952 1.733 1.00 87.12 92 HIS A C 1
ATOM 733 O O . HIS A 1 92 ? 17.603 -12.808 1.905 1.00 87.12 92 HIS A O 1
ATOM 739 N N . ASP A 1 93 ? 16.798 -11.044 0.763 1.00 90.25 93 ASP A N 1
ATOM 740 C CA . ASP A 1 93 ? 17.826 -11.010 -0.272 1.00 90.25 93 ASP A CA 1
ATOM 741 C C . ASP A 1 93 ? 18.328 -9.571 -0.463 1.00 90.25 93 ASP A C 1
ATOM 743 O O . ASP A 1 93 ? 17.567 -8.682 -0.851 1.00 90.25 93 ASP A O 1
ATOM 747 N N . LEU A 1 94 ? 19.610 -9.353 -0.153 1.00 82.25 94 LEU A N 1
ATOM 748 C CA . LEU A 1 94 ? 20.273 -8.048 -0.244 1.00 82.25 94 LEU A CA 1
ATOM 749 C C . LEU A 1 94 ? 20.474 -7.593 -1.696 1.00 82.25 94 LEU A C 1
ATOM 751 O O . LEU A 1 94 ? 20.536 -6.391 -1.939 1.00 82.25 94 LEU A O 1
ATOM 755 N N . ASP A 1 95 ? 20.521 -8.533 -2.644 1.00 87.50 95 ASP A N 1
ATOM 756 C CA . ASP A 1 95 ? 20.687 -8.269 -4.077 1.00 87.50 95 ASP A CA 1
ATOM 757 C C . ASP A 1 95 ? 19.343 -8.329 -4.828 1.00 87.50 95 ASP A C 1
ATOM 759 O O . ASP A 1 95 ? 19.285 -8.342 -6.065 1.00 87.50 95 ASP A O 1
ATOM 763 N N . ALA A 1 96 ? 18.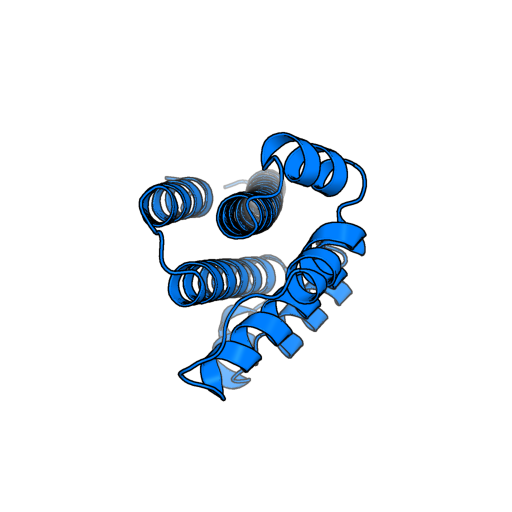228 -8.355 -4.088 1.00 90.12 96 ALA A N 1
ATOM 764 C CA . ALA A 1 96 ? 16.899 -8.374 -4.668 1.00 90.12 96 ALA A CA 1
ATOM 765 C C . ALA A 1 96 ? 16.658 -7.145 -5.557 1.00 90.12 96 ALA A C 1
ATOM 767 O O . ALA A 1 96 ? 16.939 -6.004 -5.201 1.00 90.12 96 ALA A O 1
ATOM 768 N N . SER A 1 97 ? 16.025 -7.378 -6.703 1.00 92.44 97 SER A N 1
ATOM 769 C CA . SER A 1 97 ? 15.543 -6.335 -7.612 1.00 92.44 97 SER A CA 1
ATOM 770 C C . SER A 1 97 ? 14.057 -6.516 -7.900 1.00 92.44 97 SER A C 1
ATOM 772 O O . SER A 1 97 ? 13.510 -7.617 -7.756 1.00 92.44 97 SER A O 1
ATOM 774 N N . VAL A 1 98 ? 13.365 -5.454 -8.312 1.00 94.88 98 VAL A N 1
ATOM 775 C CA . VAL A 1 98 ? 11.968 -5.579 -8.748 1.00 94.88 98 VAL A CA 1
ATOM 776 C C . VAL A 1 98 ? 11.930 -6.141 -10.162 1.00 94.88 98 VAL A C 1
ATOM 778 O O . VAL A 1 98 ? 12.452 -5.534 -11.091 1.00 94.88 98 VAL A O 1
ATOM 781 N N . SER A 1 99 ? 11.284 -7.296 -10.333 1.00 95.25 99 SER A N 1
ATOM 782 C CA . SER A 1 99 ? 11.064 -7.874 -11.659 1.00 95.25 99 SER A CA 1
ATOM 783 C C . SER A 1 99 ? 9.771 -7.356 -12.289 1.00 95.25 99 SER A C 1
ATOM 785 O O . SER A 1 99 ? 8.827 -6.977 -11.591 1.00 95.25 99 SER A O 1
ATOM 787 N N . ASN A 1 100 ? 9.658 -7.452 -13.614 1.00 94.88 100 ASN A N 1
ATOM 788 C CA . ASN A 1 100 ? 8.412 -7.133 -14.311 1.00 94.88 100 ASN A CA 1
ATOM 789 C C . ASN A 1 100 ? 7.214 -7.959 -13.794 1.00 94.88 100 ASN A C 1
ATOM 791 O O . ASN A 1 100 ? 6.103 -7.449 -13.668 1.00 94.88 100 ASN A O 1
ATOM 795 N N . ASN A 1 101 ? 7.443 -9.223 -13.419 1.00 96.62 101 ASN A N 1
ATOM 796 C CA . ASN A 1 101 ? 6.414 -10.077 -12.822 1.00 96.62 101 ASN A CA 1
ATOM 797 C C . ASN A 1 101 ? 5.943 -9.554 -11.454 1.00 96.62 101 ASN A C 1
ATOM 799 O O . ASN A 1 101 ? 4.759 -9.646 -11.133 1.00 96.62 101 ASN A O 1
ATOM 803 N N . ASP A 1 102 ? 6.845 -8.979 -10.657 1.00 97.50 102 ASP A N 1
ATOM 804 C CA . ASP A 1 102 ? 6.479 -8.346 -9.387 1.00 97.50 102 ASP A CA 1
ATOM 805 C C . ASP A 1 102 ? 5.562 -7.138 -9.638 1.00 97.50 102 ASP A C 1
ATOM 807 O O . ASP A 1 102 ? 4.523 -7.002 -8.988 1.00 97.50 102 ASP A O 1
ATOM 811 N N . LEU A 1 103 ? 5.868 -6.323 -10.654 1.00 98.00 103 LEU A N 1
ATOM 812 C CA . LEU A 1 103 ? 5.022 -5.195 -11.067 1.00 98.00 103 LEU A CA 1
ATOM 813 C C . LEU A 1 103 ? 3.653 -5.640 -11.580 1.00 98.00 103 LEU A C 1
ATOM 815 O O . LEU A 1 103 ? 2.654 -4.993 -11.275 1.00 98.00 103 LEU A O 1
ATOM 819 N N . LEU A 1 104 ? 3.578 -6.744 -12.329 1.00 97.94 104 LEU A N 1
ATOM 820 C CA . LEU A 1 104 ? 2.302 -7.301 -12.786 1.00 97.94 104 LEU A CA 1
ATOM 821 C C . LEU A 1 104 ? 1.453 -7.789 -11.610 1.00 97.94 104 LEU A C 1
ATOM 823 O O . LEU A 1 104 ? 0.254 -7.515 -11.580 1.00 97.94 104 LEU A O 1
ATOM 827 N N . LYS A 1 105 ? 2.055 -8.464 -10.625 1.00 98.25 105 LYS A N 1
ATOM 828 C CA . LYS A 1 105 ? 1.345 -8.931 -9.423 1.00 98.25 105 LYS A CA 1
ATOM 829 C C . LYS A 1 105 ? 0.819 -7.776 -8.576 1.00 98.25 105 LYS A C 1
ATOM 831 O O . LYS A 1 105 ? -0.298 -7.858 -8.080 1.00 98.25 105 LYS A O 1
ATOM 836 N N . VAL A 1 106 ? 1.607 -6.711 -8.417 1.00 98.06 106 VAL A N 1
ATOM 837 C CA . VAL A 1 106 ? 1.187 -5.515 -7.670 1.00 98.06 106 VAL A CA 1
ATOM 838 C C . VAL A 1 106 ? 0.154 -4.707 -8.456 1.00 98.06 106 VAL A C 1
ATOM 840 O O . VAL A 1 106 ? -0.812 -4.222 -7.880 1.00 98.06 106 VAL A O 1
ATOM 843 N N . GLY A 1 107 ? 0.347 -4.542 -9.762 1.00 98.06 107 GLY A N 1
ATOM 844 C CA . GLY A 1 107 ? -0.434 -3.617 -10.574 1.00 98.06 107 GLY A CA 1
ATOM 845 C C . GLY A 1 107 ? -1.713 -4.199 -11.167 1.00 98.06 107 GLY A C 1
ATOM 846 O O . GLY A 1 107 ? -2.738 -3.531 -11.136 1.00 98.06 107 GLY A O 1
ATOM 847 N N . SER A 1 108 ? -1.695 -5.423 -11.702 1.00 98.12 108 SER A N 1
ATOM 848 C CA . SER A 1 108 ? -2.834 -5.963 -12.468 1.00 98.12 108 SER A CA 1
ATOM 849 C C . SER A 1 108 ? -4.193 -5.954 -11.748 1.00 98.12 108 SER A C 1
ATOM 851 O O . SER A 1 108 ? -5.172 -5.643 -12.432 1.00 98.12 108 SER A O 1
ATOM 853 N N . PRO A 1 109 ? -4.298 -6.168 -10.417 1.00 98.38 109 PRO A N 1
ATOM 854 C CA . PRO A 1 109 ? -5.582 -6.066 -9.719 1.00 98.38 109 PRO A CA 1
ATOM 855 C C . PRO A 1 109 ? -6.210 -4.663 -9.774 1.00 98.38 109 PRO A C 1
ATOM 857 O O . PRO A 1 109 ? -7.419 -4.525 -9.640 1.00 98.38 109 PRO A O 1
ATOM 860 N N . LEU A 1 110 ? -5.412 -3.621 -10.036 1.00 97.81 110 LEU A N 1
ATOM 861 C CA . LEU A 1 110 ? -5.862 -2.228 -10.152 1.00 97.81 110 LEU A CA 1
ATOM 862 C C . LEU A 1 110 ? -6.473 -1.898 -11.531 1.00 97.81 110 LEU A C 1
ATOM 864 O O . LEU A 1 110 ? -6.828 -0.749 -11.802 1.00 97.81 110 LEU A O 1
ATOM 868 N N . GLY A 1 111 ? -6.542 -2.870 -12.446 1.00 97.50 111 GLY A N 1
ATOM 869 C CA . GLY A 1 111 ? -7.252 -2.759 -13.720 1.00 97.50 111 GLY A CA 1
ATOM 870 C C . GLY A 1 111 ? -6.799 -1.591 -14.608 1.00 97.50 111 GLY A C 1
ATOM 871 O O . GLY A 1 111 ? -5.663 -1.536 -15.101 1.00 97.50 111 GLY A O 1
ATOM 872 N N . THR A 1 112 ? -7.708 -0.648 -14.865 1.00 97.38 112 THR A N 1
ATOM 873 C CA . THR A 1 112 ? -7.472 0.481 -15.782 1.00 97.38 112 THR A CA 1
ATOM 874 C C . THR A 1 112 ? -6.390 1.433 -15.273 1.00 97.38 112 THR A C 1
ATOM 876 O O . THR A 1 112 ? -5.632 1.977 -16.081 1.00 97.38 112 THR A O 1
ATOM 879 N N . VAL A 1 113 ? -6.246 1.574 -13.950 1.00 97.44 113 VAL A N 1
ATOM 880 C CA . VAL A 1 113 ? -5.179 2.368 -13.321 1.00 97.44 113 VAL A CA 1
ATOM 881 C C . VAL A 1 113 ? -3.813 1.805 -13.697 1.00 97.44 113 VAL A C 1
ATOM 883 O O . VAL A 1 113 ? -2.936 2.542 -14.154 1.00 97.44 113 VAL A O 1
ATOM 886 N N . PHE A 1 114 ? -3.644 0.487 -13.589 1.00 98.00 114 PHE A N 1
ATOM 887 C CA . PHE A 1 114 ? -2.400 -0.168 -13.976 1.00 98.00 114 PHE A CA 1
ATOM 888 C C . PHE A 1 114 ? -2.115 -0.036 -15.467 1.00 98.00 114 PHE A C 1
ATOM 890 O O . PHE A 1 114 ? -0.997 0.301 -15.848 1.00 98.00 114 PHE A O 1
ATOM 897 N N . THR A 1 115 ? -3.129 -0.229 -16.311 1.00 97.81 115 THR A N 1
ATOM 898 C CA . THR A 1 115 ? -2.987 -0.074 -17.767 1.00 97.81 115 THR A CA 1
ATOM 899 C C . THR A 1 115 ? -2.513 1.335 -18.131 1.00 97.81 115 THR A C 1
ATOM 901 O O . THR A 1 115 ? -1.585 1.502 -18.928 1.00 97.81 115 THR A O 1
ATOM 904 N N . LYS A 1 116 ? -3.094 2.360 -17.492 1.00 98.25 116 LYS A N 1
ATOM 905 C CA . LYS A 1 116 ? -2.682 3.758 -17.644 1.00 98.25 116 LYS A CA 1
ATOM 906 C C . LYS A 1 116 ? -1.224 3.959 -17.232 1.00 98.25 116 LYS A C 1
ATOM 908 O O . LYS A 1 116 ? -0.446 4.499 -18.018 1.00 98.25 116 LYS A O 1
ATOM 913 N N . TYR A 1 117 ? -0.834 3.510 -16.039 1.00 97.94 117 TYR A N 1
ATOM 914 C CA . TYR A 1 117 ? 0.532 3.706 -15.550 1.00 97.94 117 TYR A CA 1
ATOM 915 C C . TYR A 1 117 ? 1.572 2.924 -16.338 1.00 97.94 117 TYR A C 1
ATOM 917 O O . TYR A 1 117 ? 2.624 3.478 -16.638 1.00 97.94 117 TYR A O 1
ATOM 925 N N . LYS A 1 118 ? 1.271 1.692 -16.754 1.00 97.38 118 LYS A N 1
ATOM 926 C CA . LYS A 1 118 ? 2.156 0.903 -17.615 1.00 97.38 118 LYS A CA 1
ATOM 927 C C . LYS A 1 118 ? 2.460 1.641 -18.922 1.00 97.38 118 LYS A C 1
ATOM 929 O O . LYS A 1 118 ? 3.616 1.701 -19.331 1.00 97.38 118 LYS A O 1
ATOM 934 N N . ARG A 1 119 ? 1.447 2.268 -19.536 1.00 97.38 119 ARG A N 1
ATOM 935 C CA . ARG A 1 119 ? 1.619 3.105 -20.736 1.00 97.38 119 ARG A CA 1
ATOM 936 C C . ARG A 1 119 ? 2.457 4.355 -20.454 1.00 97.38 119 ARG A C 1
ATOM 938 O O . ARG A 1 119 ? 3.390 4.639 -21.192 1.00 97.38 119 ARG A O 1
ATOM 945 N N . GLU A 1 120 ? 2.147 5.094 -19.390 1.00 97.00 120 GLU A N 1
ATOM 946 C CA . GLU A 1 120 ? 2.873 6.322 -19.010 1.00 97.00 120 GLU A CA 1
ATOM 947 C C . GLU A 1 120 ? 4.330 6.076 -18.598 1.00 97.00 120 GLU A C 1
ATOM 949 O O . GLU A 1 120 ? 5.171 6.982 -18.662 1.00 97.00 120 GLU A O 1
ATOM 954 N N . SER A 1 121 ? 4.629 4.866 -18.136 1.00 96.56 121 SER A N 1
ATOM 955 C CA . SER A 1 121 ? 5.982 4.463 -17.783 1.00 96.56 121 SER A CA 1
ATOM 956 C C . SER A 1 121 ? 6.836 4.100 -18.992 1.00 96.56 121 SER A C 1
ATOM 958 O O . SER A 1 121 ? 8.048 4.082 -18.852 1.00 96.56 121 SER A O 1
ATOM 960 N N . ALA A 1 122 ? 6.249 3.875 -20.173 1.00 94.94 122 ALA A N 1
ATOM 961 C CA . ALA A 1 122 ? 6.986 3.617 -21.416 1.00 94.94 122 ALA A CA 1
ATOM 962 C C . ALA A 1 122 ? 8.073 2.521 -21.292 1.00 94.94 122 ALA A C 1
ATOM 964 O O . ALA A 1 122 ? 9.145 2.636 -21.875 1.00 94.94 122 ALA A O 1
ATOM 965 N N . GLY A 1 123 ? 7.797 1.464 -20.517 1.00 93.25 123 GLY A N 1
ATOM 966 C CA . GLY A 1 123 ? 8.736 0.357 -20.275 1.00 93.25 123 GLY A CA 1
ATOM 967 C C . GLY A 1 123 ? 9.733 0.574 -19.128 1.00 93.25 123 GLY A C 1
ATOM 968 O O . GLY A 1 123 ? 10.485 -0.340 -18.814 1.00 93.25 123 GLY A O 1
ATOM 969 N N . ASP A 1 124 ? 9.724 1.738 -18.475 1.00 95.50 124 ASP A N 1
ATOM 970 C CA . ASP A 1 124 ? 10.523 1.996 -17.275 1.00 95.50 124 ASP A CA 1
ATOM 971 C C . ASP A 1 124 ? 9.851 1.379 -16.033 1.00 95.50 124 ASP A C 1
ATOM 973 O O . ASP A 1 124 ? 8.877 1.907 -15.478 1.00 95.50 124 ASP A O 1
ATOM 977 N N . ASP A 1 125 ? 10.388 0.238 -15.605 1.00 95.19 125 ASP A N 1
ATOM 978 C CA . ASP A 1 125 ? 9.911 -0.535 -14.458 1.00 95.19 125 ASP A CA 1
ATOM 979 C C . ASP A 1 125 ? 10.059 0.230 -13.127 1.00 95.19 125 ASP A C 1
ATOM 981 O O . ASP A 1 125 ? 9.176 0.145 -12.269 1.00 95.19 125 ASP A O 1
ATOM 985 N N . ALA A 1 126 ? 11.104 1.048 -12.955 1.00 93.62 126 ALA A N 1
ATOM 986 C CA . ALA A 1 126 ? 11.290 1.853 -11.743 1.00 93.62 126 ALA A CA 1
ATOM 987 C C . ALA A 1 126 ? 10.247 2.979 -11.661 1.00 93.62 126 ALA A C 1
ATOM 989 O O . ALA A 1 126 ? 9.635 3.216 -10.612 1.00 93.62 126 ALA A O 1
ATOM 990 N N . LYS A 1 127 ? 9.971 3.633 -12.793 1.00 94.75 127 LYS A N 1
ATOM 991 C CA . LYS A 1 127 ? 8.902 4.631 -12.907 1.00 94.75 127 LYS A CA 1
ATOM 992 C C . LYS A 1 127 ? 7.524 4.013 -12.684 1.00 94.75 127 LYS A C 1
ATOM 994 O O . LYS A 1 127 ? 6.680 4.624 -12.022 1.00 94.75 127 LYS A O 1
ATOM 999 N N . LEU A 1 128 ? 7.284 2.808 -13.209 1.00 96.75 128 LEU A N 1
ATOM 1000 C CA . LEU A 1 128 ? 6.043 2.064 -12.982 1.00 96.75 128 LEU A CA 1
ATOM 1001 C C . LEU A 1 128 ? 5.865 1.702 -11.506 1.00 96.75 128 LEU A C 1
ATOM 1003 O O . LEU A 1 128 ? 4.801 1.976 -10.952 1.00 96.75 128 LEU A O 1
ATOM 1007 N N . LEU A 1 129 ? 6.907 1.179 -10.855 1.00 96.56 129 LEU A N 1
ATOM 1008 C CA . LEU A 1 129 ? 6.899 0.897 -9.420 1.00 96.56 129 LEU A CA 1
ATOM 1009 C C . LEU A 1 129 ? 6.525 2.141 -8.613 1.00 96.56 129 LEU A C 1
ATOM 1011 O O . LEU A 1 129 ? 5.589 2.098 -7.818 1.00 96.56 129 LEU A O 1
ATOM 1015 N N . LYS A 1 130 ? 7.210 3.267 -8.851 1.00 95.50 130 LYS A N 1
ATOM 1016 C CA . LYS A 1 130 ? 6.948 4.523 -8.137 1.00 95.50 130 LYS A CA 1
ATOM 1017 C C . LYS A 1 130 ? 5.493 4.975 -8.295 1.00 95.50 130 LYS A C 1
ATOM 1019 O O . LYS A 1 130 ? 4.867 5.366 -7.311 1.00 95.50 130 LYS A O 1
ATOM 1024 N N . LYS A 1 131 ? 4.932 4.893 -9.508 1.00 95.75 131 LYS A N 1
ATOM 1025 C CA . LYS A 1 131 ? 3.517 5.220 -9.764 1.00 95.75 131 LYS A CA 1
ATOM 1026 C C . LYS A 1 131 ? 2.565 4.296 -9.003 1.00 95.75 131 LYS A C 1
ATOM 1028 O O . LYS A 1 131 ? 1.614 4.792 -8.404 1.00 95.75 131 LYS A O 1
ATOM 1033 N N . LEU A 1 132 ? 2.830 2.989 -9.001 1.00 97.25 132 LEU A N 1
ATOM 1034 C CA . LEU A 1 132 ? 2.018 2.000 -8.289 1.00 97.25 132 LEU A CA 1
ATOM 1035 C C . LEU A 1 132 ? 2.039 2.223 -6.776 1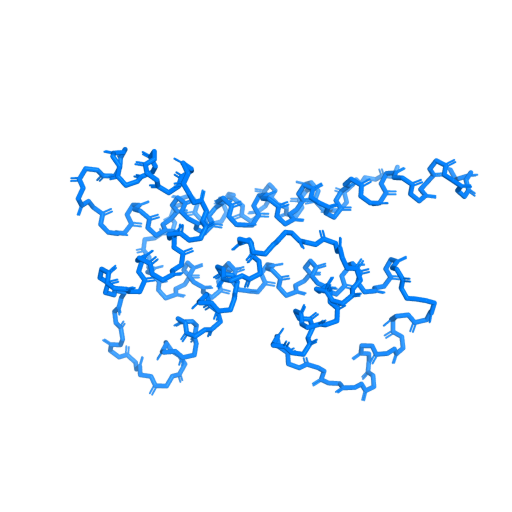.00 97.25 132 LEU A C 1
ATOM 1037 O O . LEU A 1 132 ? 0.978 2.291 -6.164 1.00 97.25 132 LEU A O 1
ATOM 1041 N N . ILE A 1 133 ? 3.223 2.404 -6.186 1.00 96.56 133 ILE A N 1
ATOM 1042 C CA . ILE A 1 133 ? 3.369 2.682 -4.751 1.00 96.56 133 ILE A CA 1
ATOM 1043 C C . ILE A 1 133 ? 2.651 3.980 -4.374 1.00 96.56 133 ILE A C 1
ATOM 1045 O O . ILE A 1 133 ? 1.858 3.992 -3.436 1.00 96.56 133 ILE A O 1
ATOM 1049 N N . ASN A 1 134 ? 2.865 5.061 -5.132 1.00 94.62 134 ASN A N 1
ATOM 1050 C CA . ASN A 1 134 ? 2.207 6.337 -4.856 1.00 94.62 134 ASN A CA 1
ATOM 1051 C C . ASN A 1 134 ? 0.677 6.229 -4.951 1.00 94.62 134 ASN A C 1
ATOM 1053 O O . ASN A 1 134 ? -0.027 6.811 -4.130 1.00 94.62 134 ASN A O 1
ATOM 1057 N N . TYR A 1 135 ? 0.161 5.475 -5.926 1.00 95.94 135 TYR A N 1
ATOM 1058 C CA . TYR A 1 135 ? -1.273 5.235 -6.053 1.00 95.94 135 TYR A CA 1
ATOM 1059 C C . TYR A 1 135 ? -1.834 4.428 -4.886 1.00 95.94 135 TYR A C 1
ATOM 1061 O O . TYR A 1 135 ? -2.823 4.855 -4.302 1.00 95.94 135 TYR A O 1
ATOM 1069 N N . LEU A 1 136 ? -1.204 3.307 -4.516 1.00 96.44 136 LEU A N 1
ATOM 1070 C CA . LEU A 1 136 ? -1.664 2.478 -3.399 1.00 96.44 136 LEU A CA 1
ATOM 1071 C C . LEU A 1 136 ? -1.716 3.290 -2.105 1.00 96.44 136 LEU A C 1
ATOM 1073 O O . LEU A 1 136 ? -2.739 3.304 -1.430 1.00 96.44 136 LEU A O 1
ATOM 1077 N N . CYS A 1 137 ? -0.653 4.031 -1.790 1.00 94.50 137 CYS A N 1
ATOM 1078 C CA . CYS A 1 137 ? -0.625 4.876 -0.600 1.00 94.50 137 CYS A CA 1
ATOM 1079 C C . CYS A 1 137 ? -1.650 6.019 -0.674 1.00 94.50 137 CYS A C 1
ATOM 1081 O O . CYS A 1 137 ? -2.277 6.337 0.332 1.00 94.50 137 CYS A O 1
ATOM 1083 N N . GLY A 1 138 ? -1.864 6.610 -1.853 1.00 93.75 138 GLY A N 1
ATOM 1084 C CA . GLY A 1 138 ? -2.874 7.652 -2.048 1.00 93.75 138 GLY A CA 1
ATOM 1085 C C . GLY A 1 138 ? -4.299 7.135 -1.871 1.00 93.75 138 GLY A C 1
ATOM 1086 O O . GLY A 1 138 ? -5.096 7.771 -1.185 1.00 93.75 138 GLY A O 1
ATOM 1087 N N . ALA A 1 139 ? -4.603 5.963 -2.430 1.00 94.75 139 ALA A N 1
ATOM 1088 C CA . ALA A 1 139 ? -5.889 5.296 -2.266 1.00 94.75 139 ALA A CA 1
ATOM 1089 C C . ALA A 1 139 ? -6.144 4.948 -0.793 1.00 94.75 139 ALA A C 1
ATOM 1091 O O . ALA A 1 139 ? -7.176 5.328 -0.247 1.00 94.75 139 ALA A O 1
ATOM 1092 N N . MET A 1 140 ? -5.166 4.326 -0.124 1.00 94.06 140 MET A N 1
ATOM 1093 C CA . MET A 1 140 ? -5.244 4.005 1.306 1.00 94.06 140 MET A CA 1
ATOM 1094 C C . MET A 1 140 ? -5.458 5.254 2.171 1.00 94.06 140 MET A C 1
ATOM 1096 O O . MET A 1 140 ? -6.336 5.267 3.031 1.00 94.06 140 MET A O 1
ATOM 1100 N N . GLY A 1 141 ? -4.694 6.324 1.924 1.00 92.31 141 GLY A N 1
ATOM 1101 C CA . GLY A 1 141 ? -4.843 7.584 2.654 1.00 92.31 141 GLY A CA 1
ATOM 1102 C C . GLY A 1 141 ? -6.208 8.243 2.429 1.00 92.31 141 GLY A C 1
ATOM 1103 O O . GLY A 1 141 ? -6.802 8.758 3.372 1.00 92.31 141 GLY A O 1
ATOM 1104 N N . GLY A 1 142 ? -6.735 8.189 1.202 1.00 92.12 142 GLY A N 1
ATOM 1105 C CA . GLY A 1 142 ? -8.070 8.698 0.875 1.00 92.12 142 GLY A CA 1
ATOM 1106 C C . GLY A 1 142 ? -9.202 7.923 1.554 1.00 92.12 142 GLY A C 1
ATOM 1107 O O . GLY A 1 142 ? -10.148 8.536 2.049 1.00 92.12 142 GLY A O 1
ATOM 1108 N N . ILE A 1 143 ? -9.095 6.593 1.621 1.00 93.44 143 ILE A N 1
ATOM 1109 C CA . ILE A 1 143 ? -10.055 5.731 2.328 1.00 93.44 143 ILE A CA 1
ATOM 1110 C C . ILE A 1 143 ? -10.067 6.058 3.822 1.00 93.44 143 ILE A C 1
ATOM 1112 O O . ILE A 1 143 ? -11.133 6.301 4.386 1.00 93.44 143 ILE A O 1
ATOM 1116 N N . CYS A 1 144 ? -8.889 6.139 4.447 1.00 92.00 144 CYS A N 1
ATOM 1117 C CA . CYS A 1 144 ? -8.779 6.466 5.868 1.00 92.00 144 CYS A CA 1
ATOM 1118 C C . CYS A 1 144 ? -9.389 7.835 6.182 1.00 92.00 144 CYS A C 1
ATOM 1120 O O . CYS A 1 144 ? -10.298 7.925 7.004 1.00 92.00 144 CYS A O 1
ATOM 1122 N N . TYR A 1 145 ? -9.010 8.864 5.417 1.00 90.25 145 TYR A N 1
ATOM 1123 C CA . TYR A 1 145 ? -9.585 10.204 5.534 1.00 90.25 145 TYR A CA 1
ATOM 1124 C C . TYR A 1 145 ? -11.116 10.213 5.407 1.00 90.25 145 TYR A C 1
ATOM 1126 O O . TYR A 1 145 ? -11.808 10.896 6.161 1.00 90.25 145 TYR A O 1
ATOM 1134 N N . SER A 1 146 ? -11.659 9.449 4.455 1.00 90.31 146 SER A N 1
ATOM 1135 C CA . SER A 1 146 ? -13.105 9.390 4.223 1.00 90.31 146 SER A CA 1
ATOM 1136 C C . SER A 1 146 ? -13.844 8.792 5.421 1.00 90.31 146 SER A C 1
ATOM 1138 O O . SER A 1 146 ? -14.895 9.302 5.808 1.00 90.31 146 SER A O 1
ATOM 1140 N N . HIS A 1 147 ? -13.286 7.752 6.045 1.00 90.06 147 HIS A N 1
ATOM 1141 C CA . HIS A 1 147 ? -13.862 7.167 7.252 1.00 90.06 147 HIS A CA 1
ATOM 1142 C C . HIS A 1 147 ? -13.694 8.058 8.486 1.00 90.06 147 HIS A C 1
ATOM 1144 O O . HIS A 1 147 ? -14.637 8.164 9.267 1.00 90.06 147 HIS A O 1
ATOM 1150 N N . GLU A 1 148 ? -12.551 8.731 8.653 1.00 87.12 148 GLU A N 1
ATOM 1151 C CA . GLU A 1 148 ? -12.362 9.713 9.731 1.00 87.12 148 GLU A CA 1
ATOM 1152 C C . GLU A 1 148 ? -13.415 10.829 9.645 1.00 87.12 148 GLU A C 1
ATOM 1154 O O . GLU A 1 148 ? -14.053 11.171 10.640 1.00 87.12 148 GLU A O 1
ATOM 1159 N N . ALA A 1 149 ? -13.649 11.361 8.440 1.00 85.62 149 ALA A N 1
ATOM 1160 C CA . ALA A 1 149 ? -14.642 12.407 8.215 1.00 85.62 149 ALA A CA 1
ATOM 1161 C C . ALA A 1 149 ? -16.075 11.939 8.530 1.00 85.62 149 ALA A C 1
ATOM 1163 O O . ALA A 1 149 ? -16.857 12.697 9.102 1.00 85.62 149 ALA A O 1
ATOM 1164 N N . GLN A 1 150 ? -16.424 10.692 8.192 1.00 84.06 150 GLN A N 1
ATOM 1165 C CA . GLN A 1 150 ? -17.737 10.113 8.500 1.00 84.06 150 GLN A CA 1
ATOM 1166 C C . GLN A 1 150 ? -17.973 9.964 10.008 1.00 84.06 150 GLN A C 1
ATOM 1168 O O . GLN A 1 150 ? -19.051 10.314 10.487 1.00 84.06 150 GLN A O 1
ATOM 1173 N N . GLU A 1 151 ? -16.977 9.485 10.756 1.00 77.75 151 GLU A N 1
ATOM 1174 C CA . GLU A 1 151 ? -17.083 9.305 12.211 1.00 77.75 151 GLU A CA 1
ATOM 1175 C C . GLU A 1 151 ? -17.235 10.642 12.946 1.00 77.75 151 GLU A C 1
ATOM 1177 O O . GLU A 1 151 ? -17.982 10.724 13.916 1.00 77.75 151 GLU A O 1
ATOM 1182 N N . ILE A 1 152 ? -16.586 11.712 12.475 1.00 74.50 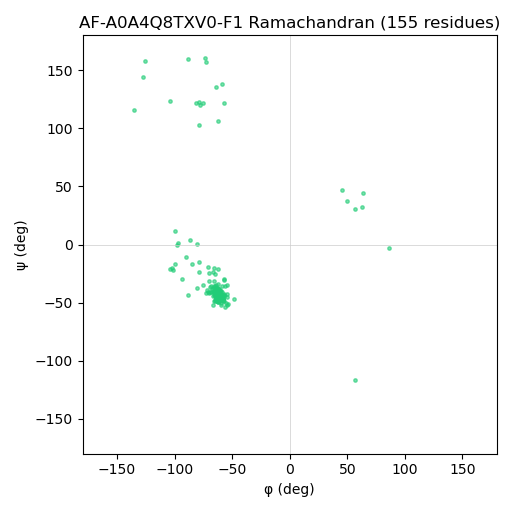152 ILE A N 1
ATOM 1183 C CA . ILE A 1 152 ? -16.757 13.058 13.046 1.00 74.50 152 ILE A CA 1
ATOM 1184 C C . ILE A 1 152 ? -18.200 13.542 12.861 1.00 74.50 152 ILE A C 1
ATOM 1186 O O . ILE A 1 152 ? -18.829 14.005 13.812 1.00 74.50 152 ILE A O 1
ATOM 1190 N N . VAL A 1 153 ? -18.752 13.383 11.653 1.00 73.38 153 VAL A N 1
ATOM 1191 C CA . VAL A 1 153 ? -20.134 13.787 11.348 1.00 73.38 153 VAL A CA 1
ATOM 1192 C C . VAL A 1 153 ? -21.148 12.973 12.159 1.00 73.38 153 VAL A C 1
ATOM 1194 O O . VAL A 1 153 ? -22.136 13.533 12.628 1.00 73.38 153 VAL A O 1
ATOM 1197 N N . GLN A 1 154 ? -20.915 11.670 12.342 1.00 70.12 154 GLN A N 1
ATOM 1198 C CA . GLN A 1 154 ? -21.818 10.789 13.092 1.00 70.12 154 GLN A CA 1
ATOM 1199 C C . GLN A 1 154 ? -21.735 10.990 14.611 1.00 70.12 154 GLN A C 1
ATOM 1201 O O . GLN A 1 154 ? -22.761 10.900 15.283 1.00 70.12 154 GLN A O 1
ATOM 1206 N N . ASN A 1 155 ? -20.548 11.287 15.150 1.00 66.06 155 ASN A N 1
ATOM 1207 C CA . ASN A 1 155 ? -20.322 11.416 16.593 1.00 66.06 155 ASN A CA 1
ATOM 1208 C C . ASN A 1 155 ? -20.334 12.870 17.106 1.00 66.06 155 ASN A C 1
ATOM 1210 O O . ASN A 1 155 ? -20.192 13.082 18.309 1.00 66.06 155 ASN A O 1
ATOM 1214 N N . GLY A 1 156 ? -20.537 13.865 16.234 1.00 52.34 156 GLY A N 1
ATOM 1215 C CA . GLY A 1 156 ? -20.792 15.257 16.622 1.00 52.34 156 GLY A CA 1
ATOM 1216 C C . GLY A 1 156 ? -19.638 15.945 17.360 1.00 52.34 156 GLY A C 1
ATOM 1217 O O . GLY A 1 156 ? -19.884 16.616 18.364 1.00 52.34 156 GLY A O 1
ATOM 1218 N N . LEU A 1 157 ? -18.402 15.773 16.878 1.00 47.81 157 LEU A N 1
ATOM 1219 C CA . LEU A 1 157 ? -17.229 16.549 17.316 1.00 47.81 157 LEU A CA 1
ATOM 1220 C C . LEU A 1 157 ? -16.959 17.748 16.401 1.00 47.81 157 LEU A C 1
ATOM 1222 O O . LEU A 1 157 ? -17.065 17.589 15.165 1.00 47.81 157 LEU A O 1
#

Secondary structure (DSSP, 8-state):
---HHHHHHHHHHHHHHT---HHHHHHHHHHHHHHHHHHHHHHHSTTHHHHHHHH---HHHHHHHHHHTT-S-HHHHHHHHHHHHHHHHHHH-TT----HHHHHHHHGGGTHHHHHHHHHHTT-HHHHHHHHHHHHHHHHHHHHHHHHHHHHHHHT-